Protein AF-A0A0A0V4Y1-F1 (afdb_monomer)

Foldseek 3Di:
DVLVVQLVVLVCCCVPVQQFLVSNLVSVVSNLVSVLVVCCVPPVVVSVVSVVVNVVVSVVSVVVQVVCCVVQVDGGPVSVD

Solvent-accessible surface area (backbone atoms only — not comparable to full-atom values): 4409 Å² total; per-residue (Å²): 111,71,50,58,51,47,29,51,53,21,50,50,41,55,77,75,47,69,65,23,57,64,54,41,53,53,26,52,54,48,30,51,52,26,49,40,64,72,32,46,86,83,39,46,73,60,32,54,51,49,52,56,53,49,54,54,50,51,54,53,51,51,54,50,49,55,50,44,32,71,75,64,75,46,53,44,51,78,71,80,111

Structure (mmCIF, N/CA/C/O backbone):
data_AF-A0A0A0V4Y1-F1
#
_entry.id   AF-A0A0A0V4Y1-F1
#
loop_
_atom_site.group_PDB
_atom_site.id
_atom_site.type_symbol
_atom_site.label_atom_id
_atom_site.label_alt_id
_atom_site.label_comp_id
_atom_site.label_asym_id
_atom_site.label_entity_id
_atom_site.label_seq_id
_atom_site.pdbx_PDB_ins_code
_atom_site.Cartn_x
_atom_site.Cartn_y
_atom_site.Cartn_z
_atom_site.occupancy
_atom_site.B_iso_or_equiv
_atom_site.auth_seq_id
_atom_site.auth_comp_id
_atom_site.auth_asym_id
_atom_site.auth_atom_id
_atom_site.pdbx_PDB_model_num
ATOM 1 N N . MET A 1 1 ? 16.535 7.082 -4.428 1.00 65.69 1 MET A N 1
ATOM 2 C CA . MET A 1 1 ? 16.698 7.231 -2.957 1.00 65.69 1 MET A CA 1
ATOM 3 C C . MET A 1 1 ? 15.397 7.623 -2.263 1.00 65.69 1 MET A C 1
ATOM 5 O O . MET A 1 1 ? 15.032 6.945 -1.315 1.00 65.69 1 MET A O 1
ATOM 9 N N . VAL A 1 2 ? 14.680 8.657 -2.724 1.00 76.94 2 VAL A N 1
ATOM 10 C CA . VAL A 1 2 ? 13.414 9.109 -2.104 1.00 76.94 2 VAL A CA 1
ATOM 11 C C . VAL A 1 2 ? 12.345 8.007 -2.062 1.00 76.94 2 VAL A C 1
ATOM 13 O O . VAL A 1 2 ? 11.726 7.795 -1.029 1.00 76.94 2 VAL A O 1
ATOM 16 N N . GLU A 1 3 ? 12.185 7.241 -3.139 1.00 73.31 3 GLU A N 1
ATOM 17 C CA . GLU A 1 3 ? 11.162 6.184 -3.250 1.00 73.31 3 GLU A CA 1
ATOM 18 C C . GLU A 1 3 ? 11.388 5.035 -2.256 1.00 73.31 3 GLU A C 1
ATOM 20 O O . GLU A 1 3 ? 10.453 4.544 -1.631 1.00 73.31 3 GLU A O 1
ATOM 25 N N . VAL A 1 4 ? 12.655 4.675 -2.026 1.00 76.38 4 VAL A N 1
ATOM 26 C CA . VAL A 1 4 ? 13.052 3.669 -1.029 1.00 76.38 4 VAL A CA 1
ATOM 27 C C . VAL A 1 4 ? 12.772 4.169 0.391 1.00 76.38 4 VAL A C 1
ATOM 29 O O . VAL A 1 4 ? 12.314 3.401 1.232 1.00 76.38 4 VAL A O 1
ATOM 32 N N . LEU A 1 5 ? 12.988 5.461 0.663 1.00 78.69 5 LEU A N 1
ATOM 33 C CA . LEU A 1 5 ? 12.649 6.058 1.959 1.00 78.69 5 LEU A CA 1
ATOM 34 C C . LEU A 1 5 ? 11.134 6.064 2.201 1.00 78.69 5 LEU A C 1
ATOM 36 O O . LEU A 1 5 ? 10.702 5.752 3.309 1.00 78.69 5 LEU A O 1
ATOM 40 N N . VAL A 1 6 ? 10.328 6.361 1.175 1.00 78.81 6 VAL A N 1
ATOM 41 C CA . VAL A 1 6 ? 8.858 6.294 1.255 1.00 78.81 6 VAL A CA 1
ATOM 42 C C . VAL A 1 6 ? 8.392 4.855 1.487 1.00 78.81 6 VAL A C 1
ATOM 44 O O . VAL A 1 6 ? 7.526 4.631 2.331 1.00 78.81 6 VAL A O 1
ATOM 47 N N . PHE A 1 7 ? 9.008 3.878 0.818 1.00 79.38 7 PHE A N 1
ATOM 48 C CA . PHE A 1 7 ? 8.723 2.460 1.031 1.00 79.38 7 PHE A CA 1
ATOM 49 C C . PHE A 1 7 ? 9.026 2.024 2.472 1.00 79.38 7 PHE A C 1
ATOM 51 O O . PHE A 1 7 ? 8.158 1.467 3.142 1.00 79.38 7 PHE A O 1
ATOM 58 N N . ILE A 1 8 ? 10.219 2.340 2.990 1.00 80.38 8 ILE A N 1
ATOM 59 C CA . ILE A 1 8 ? 10.615 2.010 4.368 1.00 80.38 8 ILE A CA 1
ATOM 60 C C . ILE A 1 8 ? 9.692 2.703 5.381 1.00 80.38 8 ILE A C 1
ATOM 62 O O . ILE A 1 8 ? 9.239 2.070 6.334 1.00 80.38 8 ILE A O 1
ATOM 66 N N . ALA A 1 9 ? 9.357 3.978 5.169 1.00 77.50 9 ALA A N 1
ATOM 67 C CA . ALA A 1 9 ? 8.445 4.714 6.041 1.00 77.50 9 ALA A CA 1
ATOM 68 C C . ALA A 1 9 ? 7.021 4.128 6.035 1.00 77.50 9 ALA A C 1
ATOM 70 O O . ALA A 1 9 ? 6.393 4.031 7.093 1.00 77.50 9 ALA A O 1
ATOM 71 N N . GLY A 1 10 ? 6.520 3.714 4.866 1.00 72.12 10 GLY A N 1
ATOM 72 C CA . GLY A 1 10 ? 5.246 3.008 4.728 1.00 72.12 10 GLY A CA 1
ATOM 73 C C . GLY A 1 10 ? 5.253 1.680 5.482 1.00 72.12 10 GLY A C 1
ATOM 74 O O . GLY A 1 10 ? 4.345 1.413 6.266 1.00 72.12 10 GLY A O 1
ATOM 75 N N . LEU A 1 11 ? 6.325 0.902 5.337 1.00 75.56 11 LEU A N 1
ATOM 76 C CA . LEU A 1 11 ? 6.481 -0.408 5.969 1.00 75.56 11 LEU A CA 1
ATOM 77 C C . LEU A 1 11 ? 6.563 -0.305 7.501 1.00 75.56 11 LEU A C 1
ATOM 79 O O . LEU A 1 11 ? 5.877 -1.040 8.207 1.00 75.56 11 LEU A O 1
ATOM 83 N N . ILE A 1 12 ? 7.307 0.671 8.032 1.00 78.25 12 ILE A N 1
ATOM 84 C CA . ILE A 1 12 ? 7.354 0.948 9.478 1.00 78.25 12 ILE A CA 1
ATOM 85 C C . ILE A 1 12 ? 5.964 1.336 10.006 1.00 78.25 12 ILE A C 1
ATOM 87 O O . ILE A 1 12 ? 5.566 0.885 11.081 1.00 78.25 12 ILE A O 1
ATOM 91 N N . LYS A 1 13 ? 5.197 2.137 9.251 1.00 73.00 13 LYS A N 1
ATOM 92 C CA . LYS A 1 13 ? 3.824 2.509 9.624 1.00 73.00 13 LYS A CA 1
ATOM 93 C C . LYS A 1 13 ? 2.870 1.317 9.650 1.00 73.00 13 LYS A C 1
ATOM 95 O O . LYS A 1 13 ? 2.056 1.254 10.566 1.00 73.00 13 LYS A O 1
ATOM 100 N N . VAL A 1 14 ? 2.979 0.385 8.703 1.00 72.75 14 VAL A N 1
ATOM 101 C CA . VAL A 1 14 ? 2.173 -0.849 8.700 1.00 72.75 14 VAL A CA 1
ATOM 102 C C . VAL A 1 14 ? 2.476 -1.693 9.942 1.00 72.75 14 VAL A C 1
ATOM 104 O O . VAL A 1 14 ? 1.555 -2.178 10.591 1.00 72.75 14 VAL A O 1
ATOM 107 N N . VAL A 1 15 ? 3.757 -1.836 10.300 1.00 67.31 15 VAL A N 1
ATOM 108 C CA . VAL A 1 15 ? 4.195 -2.729 11.387 1.00 67.31 15 VAL A CA 1
ATOM 109 C C . VAL A 1 15 ? 3.927 -2.144 12.781 1.00 67.31 15 VAL A C 1
ATOM 111 O O . VAL A 1 15 ? 3.502 -2.873 13.671 1.00 67.31 15 VAL A O 1
ATOM 114 N N . PHE A 1 16 ? 4.146 -0.841 12.990 1.00 63.69 16 PHE A N 1
ATOM 115 C CA . PHE A 1 16 ? 4.081 -0.216 14.324 1.00 63.69 16 PHE A CA 1
ATOM 116 C C . PHE A 1 16 ? 2.905 0.759 14.521 1.00 63.69 16 PHE A C 1
ATOM 118 O O . PHE A 1 16 ? 2.632 1.180 15.644 1.00 63.69 16 PHE A O 1
ATOM 125 N N . GLY A 1 17 ? 2.210 1.158 13.452 1.00 62.09 17 GLY A N 1
ATOM 126 C CA . GLY A 1 17 ? 1.263 2.281 13.435 1.00 62.09 17 GLY A CA 1
ATOM 127 C C . GLY A 1 17 ? -0.221 1.909 13.400 1.00 62.09 17 GLY A C 1
ATOM 128 O O . GLY A 1 17 ? -1.025 2.723 12.944 1.00 62.09 17 GLY A O 1
ATOM 129 N N . LEU A 1 18 ? -0.597 0.716 13.873 1.00 61.97 18 LEU A N 1
ATOM 130 C CA . LEU A 1 18 ? -1.966 0.173 13.881 1.00 61.97 18 LEU A CA 1
ATOM 131 C C . LEU A 1 18 ? -2.909 0.907 14.861 1.00 61.97 18 LEU A C 1
ATOM 133 O O . LEU A 1 18 ? -3.443 0.327 15.801 1.00 61.97 18 LEU A O 1
ATOM 137 N N . LYS A 1 19 ? -3.132 2.211 14.666 1.00 66.81 19 LYS A N 1
ATOM 138 C CA . LYS A 1 19 ? -4.135 2.976 15.432 1.00 66.81 19 LYS A CA 1
ATOM 139 C C . LYS A 1 19 ? -5.561 2.748 14.918 1.00 66.81 19 LYS A C 1
ATOM 141 O O . LYS A 1 19 ? -6.506 2.828 15.698 1.00 66.81 19 LYS A O 1
ATOM 146 N N . GLY A 1 20 ? -5.709 2.443 13.632 1.00 72.06 20 GLY A N 1
ATOM 147 C CA . GLY A 1 20 ? -6.998 2.226 12.982 1.00 72.06 20 GLY A CA 1
ATOM 148 C C . GLY A 1 20 ? -6.842 1.524 11.636 1.00 72.06 20 GLY A C 1
ATOM 149 O O . GLY A 1 20 ? -5.782 1.596 11.008 1.00 72.06 20 GLY A O 1
ATOM 150 N N . VAL A 1 21 ? -7.902 0.853 11.191 1.00 75.75 21 VAL A N 1
ATOM 151 C CA . VAL A 1 21 ? -7.940 0.110 9.917 1.00 75.75 21 VAL A CA 1
ATOM 152 C C . VAL A 1 21 ? -7.737 1.052 8.724 1.00 75.75 21 VAL A C 1
ATOM 154 O O . VAL A 1 21 ? -7.062 0.701 7.759 1.00 75.75 21 VAL A O 1
ATOM 157 N N . VAL A 1 22 ? -8.230 2.291 8.831 1.00 79.00 22 VAL A N 1
ATOM 158 C CA . VAL A 1 22 ? -8.034 3.359 7.835 1.00 79.00 22 VAL A CA 1
ATOM 159 C C . VAL A 1 22 ? -6.546 3.664 7.642 1.00 79.00 22 VAL A C 1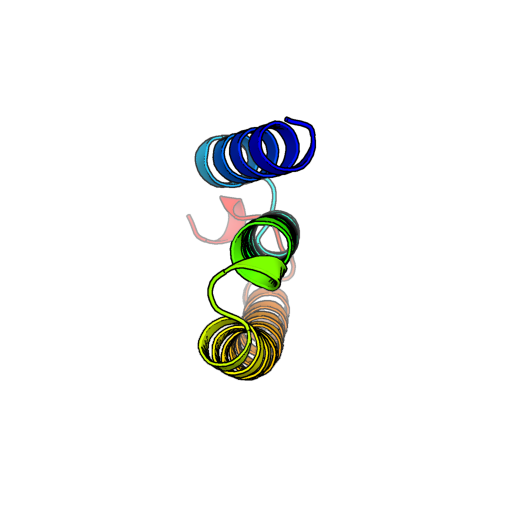
ATOM 161 O O . VAL A 1 22 ? -6.064 3.762 6.516 1.00 79.00 22 VAL A O 1
ATOM 164 N N . VAL A 1 23 ? -5.798 3.796 8.744 1.00 78.75 23 VAL A N 1
ATOM 165 C CA . VAL A 1 23 ? -4.363 4.122 8.708 1.00 78.75 23 VAL A CA 1
ATOM 166 C C . VAL A 1 23 ? -3.580 3.004 8.028 1.00 78.75 23 VAL A C 1
ATOM 168 O O . VAL A 1 23 ? -2.670 3.290 7.250 1.00 78.75 23 VAL A O 1
ATOM 171 N N . LEU A 1 24 ? -3.970 1.749 8.269 1.00 79.81 24 LEU A N 1
ATOM 172 C CA . LEU A 1 24 ? -3.365 0.589 7.624 1.00 79.81 24 LEU A CA 1
ATOM 173 C C . LEU A 1 24 ? -3.630 0.575 6.113 1.00 79.81 24 LEU A C 1
ATOM 175 O O . LEU A 1 24 ? -2.690 0.417 5.336 1.00 79.81 24 LEU A O 1
ATOM 179 N N . LEU A 1 25 ? -4.871 0.819 5.687 1.00 82.44 25 LEU A N 1
ATOM 180 C CA . LEU A 1 25 ? -5.221 0.911 4.266 1.00 82.44 25 LEU A CA 1
ATOM 181 C C . LEU A 1 25 ? -4.423 2.005 3.556 1.00 82.44 25 LEU A C 1
ATOM 183 O O . LEU A 1 25 ? -3.793 1.741 2.538 1.00 82.44 25 LEU A O 1
ATOM 187 N N . ILE A 1 26 ? -4.342 3.198 4.146 1.00 83.38 26 ILE A N 1
ATOM 188 C CA . ILE A 1 26 ? -3.558 4.307 3.586 1.00 83.38 26 ILE A CA 1
ATOM 189 C C . ILE A 1 26 ? -2.071 3.944 3.488 1.00 83.38 26 ILE A C 1
ATOM 191 O O . ILE A 1 26 ? -1.422 4.267 2.495 1.00 83.38 26 ILE A O 1
ATOM 195 N N . SER A 1 27 ? -1.512 3.272 4.500 1.00 81.69 27 SER A N 1
ATOM 196 C CA . SER A 1 27 ? -0.106 2.857 4.463 1.00 81.69 27 SER A CA 1
ATOM 197 C C . SER A 1 27 ? 0.189 1.803 3.396 1.00 81.69 27 SER A C 1
ATOM 199 O O . SER A 1 27 ? 1.257 1.860 2.790 1.00 81.69 27 SER A O 1
ATOM 201 N N . MET A 1 28 ? -0.757 0.899 3.119 1.00 81.81 28 MET A N 1
ATOM 202 C CA . MET A 1 28 ? -0.630 -0.094 2.049 1.00 81.81 28 MET A CA 1
ATOM 203 C C . MET A 1 28 ? -0.658 0.566 0.667 1.00 81.81 28 MET A C 1
ATOM 205 O O . MET A 1 28 ? 0.186 0.263 -0.170 1.00 81.81 28 MET A O 1
ATOM 209 N N . GLU A 1 29 ? -1.553 1.531 0.446 1.00 84.69 29 GLU A N 1
ATOM 210 C CA . GLU A 1 29 ? -1.609 2.279 -0.818 1.00 84.69 29 GLU A CA 1
ATOM 211 C C . GLU A 1 29 ? -0.318 3.086 -1.056 1.00 84.69 29 GLU A C 1
ATOM 213 O O . GLU A 1 29 ? 0.211 3.114 -2.167 1.00 84.69 29 GLU A O 1
ATOM 218 N N . LEU A 1 30 ? 0.242 3.692 -0.001 1.00 82.75 30 LEU A N 1
ATOM 219 C CA . LEU A 1 30 ? 1.533 4.396 -0.042 1.00 82.75 30 LEU A CA 1
ATOM 220 C C . LEU A 1 30 ? 2.696 3.466 -0.406 1.00 82.75 30 LEU A C 1
ATOM 222 O O . LEU A 1 30 ? 3.579 3.849 -1.177 1.00 82.75 30 LEU A O 1
ATOM 226 N N . LEU A 1 31 ? 2.693 2.249 0.140 1.00 85.19 31 LEU A N 1
ATOM 227 C CA . LEU A 1 31 ? 3.69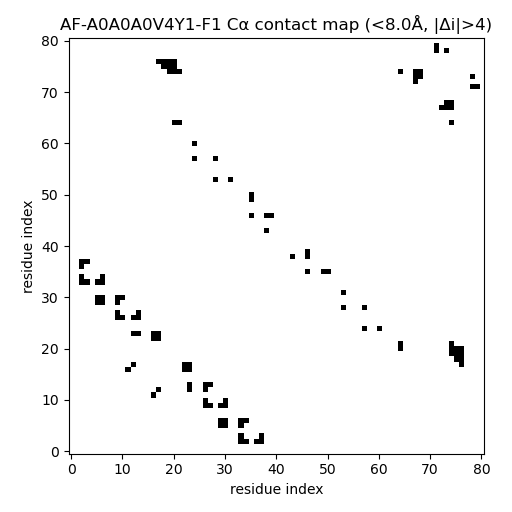1 1.228 -0.161 1.00 85.19 31 LEU A CA 1
ATOM 228 C C . LEU A 1 31 ? 3.621 0.808 -1.635 1.00 85.19 31 LEU A C 1
ATOM 230 O O . LEU A 1 31 ? 4.646 0.725 -2.312 1.00 85.19 31 LEU A O 1
ATOM 234 N N . SER A 1 32 ? 2.408 0.606 -2.145 1.00 85.25 32 SER A N 1
ATOM 235 C CA . SER A 1 32 ? 2.168 0.230 -3.535 1.00 85.25 32 SER A CA 1
ATOM 236 C C . SER A 1 32 ? 2.526 1.337 -4.516 1.00 85.25 32 SER A C 1
ATOM 238 O O . SER A 1 32 ? 3.123 1.054 -5.553 1.00 85.25 32 SER A O 1
ATOM 240 N N . LEU A 1 33 ? 2.255 2.598 -4.173 1.00 83.69 33 LEU A N 1
ATOM 241 C CA . LEU A 1 33 ? 2.698 3.748 -4.959 1.00 83.69 33 LEU A CA 1
ATOM 242 C C . LEU A 1 33 ? 4.231 3.797 -5.054 1.00 83.69 33 LEU A C 1
ATOM 244 O O . LEU A 1 33 ? 4.774 3.961 -6.144 1.00 83.69 33 LEU A O 1
ATOM 248 N N . ALA A 1 34 ? 4.934 3.594 -3.933 1.00 85.25 34 ALA A N 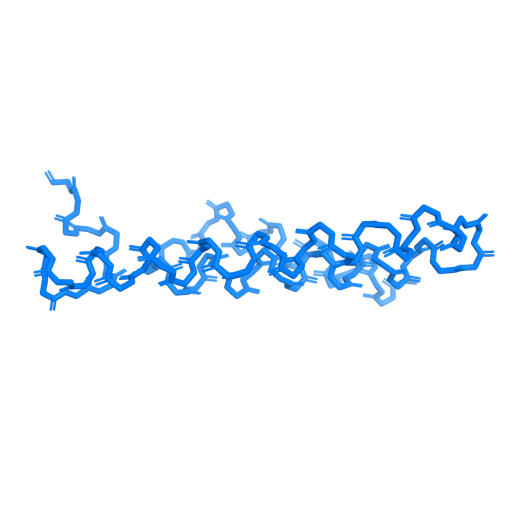1
ATOM 249 C CA . ALA A 1 34 ? 6.395 3.555 -3.916 1.00 85.25 34 ALA A CA 1
ATOM 250 C C . ALA A 1 34 ? 6.954 2.412 -4.785 1.00 85.25 34 ALA A C 1
ATOM 252 O O . ALA A 1 34 ? 7.949 2.601 -5.482 1.00 85.25 34 ALA A O 1
ATOM 253 N N . LEU A 1 35 ? 6.291 1.250 -4.794 1.00 82.69 35 LEU A N 1
ATOM 254 C CA . LEU A 1 35 ? 6.657 0.111 -5.641 1.00 82.69 35 LEU A CA 1
ATOM 255 C C . LEU A 1 35 ? 6.469 0.402 -7.134 1.00 82.69 35 LEU A C 1
ATOM 257 O O . LEU A 1 35 ? 7.355 0.110 -7.933 1.00 82.69 35 LEU A O 1
ATOM 261 N N . VAL A 1 36 ? 5.336 1.004 -7.508 1.00 86.06 36 VAL A N 1
ATOM 262 C CA . VAL A 1 36 ? 5.040 1.398 -8.896 1.00 86.06 36 VAL A CA 1
ATOM 263 C C . VAL A 1 36 ? 6.085 2.383 -9.402 1.00 86.06 36 VAL A C 1
ATOM 265 O O . VAL A 1 36 ? 6.612 2.198 -10.495 1.00 86.06 36 VAL A O 1
ATOM 268 N N . CYS A 1 37 ? 6.418 3.380 -8.585 1.00 83.31 37 CYS A N 1
ATOM 269 C CA . CYS A 1 37 ? 7.454 4.372 -8.843 1.00 83.31 37 CYS A CA 1
ATOM 270 C C . 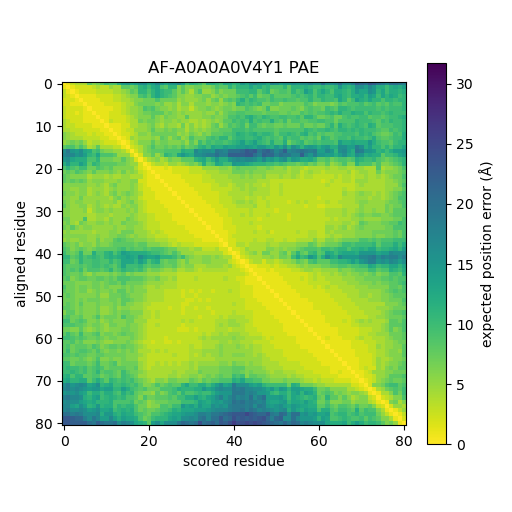CYS A 1 37 ? 8.834 3.730 -9.090 1.00 83.31 37 CYS A C 1
ATOM 272 O O . CYS A 1 37 ? 9.449 3.983 -10.126 1.00 83.31 37 CYS A O 1
ATOM 274 N N . LEU A 1 38 ? 9.257 2.795 -8.229 1.00 82.75 38 LEU A N 1
ATOM 275 C CA . LEU A 1 38 ? 10.516 2.053 -8.391 1.00 82.75 38 LEU A CA 1
ATOM 276 C C . LEU A 1 38 ? 10.534 1.157 -9.643 1.00 82.75 38 LEU A C 1
ATOM 278 O O . LEU A 1 38 ? 11.564 1.027 -10.307 1.00 82.75 38 LEU A O 1
ATOM 282 N N . CYS A 1 39 ? 9.412 0.512 -9.968 1.00 81.44 39 CYS A N 1
ATOM 283 C CA . CYS A 1 39 ? 9.325 -0.454 -11.067 1.00 81.44 39 CYS A CA 1
ATOM 284 C C . CYS A 1 39 ? 8.952 0.165 -12.424 1.00 81.44 39 CYS A C 1
ATOM 286 O O . CYS A 1 39 ? 9.032 -0.535 -13.438 1.00 81.44 39 CYS A O 1
ATOM 288 N N . TRP A 1 40 ? 8.579 1.449 -12.472 1.00 79.75 40 TRP A N 1
ATOM 289 C CA . TRP A 1 40 ? 8.067 2.113 -13.677 1.00 79.75 40 TRP A CA 1
ATOM 290 C C . TRP A 1 40 ? 9.043 2.056 -14.859 1.00 79.75 40 TRP A C 1
ATOM 292 O O . TRP A 1 40 ? 8.628 1.806 -15.988 1.00 79.75 40 TRP A O 1
ATOM 302 N N . GLY A 1 41 ? 10.341 2.251 -14.598 1.00 77.44 41 GLY A N 1
ATOM 303 C CA . GLY A 1 41 ? 11.374 2.297 -15.639 1.00 77.44 41 GLY A CA 1
ATOM 304 C C . GLY A 1 41 ? 11.828 0.930 -16.162 1.00 77.44 41 GLY A C 1
ATOM 305 O O . GLY A 1 41 ? 12.215 0.826 -17.322 1.00 77.44 41 GLY A O 1
ATOM 306 N N . CYS A 1 42 ? 11.776 -0.120 -15.337 1.00 78.25 42 CYS A N 1
ATOM 307 C CA . CYS A 1 42 ? 12.342 -1.433 -15.680 1.00 78.25 42 CYS A CA 1
ATOM 308 C C . CYS A 1 42 ? 11.284 -2.458 -16.112 1.00 78.25 42 CYS A C 1
ATOM 310 O O . CYS A 1 42 ? 11.567 -3.324 -16.934 1.00 78.25 42 CYS A O 1
ATOM 312 N N . TYR A 1 43 ? 10.069 -2.375 -15.561 1.00 81.88 43 TYR A N 1
ATOM 313 C CA . TYR A 1 43 ? 9.031 -3.397 -15.717 1.00 81.88 43 TYR A CA 1
ATOM 314 C C . TYR A 1 43 ? 7.657 -2.765 -15.955 1.00 81.88 43 TYR A C 1
ATOM 316 O O . TYR A 1 43 ? 6.705 -3.011 -15.215 1.00 81.88 43 TYR A O 1
ATOM 324 N N . TRP A 1 44 ? 7.541 -1.950 -17.006 1.00 80.75 44 TRP A N 1
ATOM 325 C CA . TRP A 1 44 ? 6.344 -1.145 -17.266 1.00 80.75 44 TRP A CA 1
ATOM 326 C C . TRP A 1 44 ? 5.050 -1.971 -17.368 1.00 80.75 44 TRP A C 1
ATOM 328 O O . TRP A 1 44 ? 4.077 -1.673 -16.681 1.00 80.75 44 TRP A O 1
ATOM 338 N N . VAL A 1 45 ? 5.053 -3.066 -18.139 1.00 86.38 45 VAL A N 1
ATOM 339 C CA . VAL A 1 45 ? 3.869 -3.934 -18.315 1.00 86.38 45 VAL A CA 1
ATOM 340 C C . VAL A 1 45 ? 3.405 -4.537 -16.984 1.00 86.38 45 VAL A C 1
ATOM 342 O O . VAL A 1 45 ? 2.215 -4.518 -16.670 1.00 86.38 45 VAL A O 1
ATOM 345 N N . TYR A 1 46 ? 4.344 -5.022 -16.168 1.00 84.75 46 TYR A N 1
ATOM 346 C CA . TYR A 1 46 ? 4.033 -5.583 -14.852 1.00 84.75 46 TYR A CA 1
ATOM 347 C C . TYR A 1 46 ? 3.584 -4.507 -13.858 1.00 84.75 46 TYR A C 1
ATOM 349 O O . TYR A 1 46 ? 2.702 -4.768 -13.047 1.00 84.75 46 TYR A O 1
ATOM 357 N N . SER A 1 47 ? 4.135 -3.294 -13.948 1.00 83.94 47 SER A N 1
ATOM 358 C CA . SER A 1 47 ? 3.739 -2.157 -13.111 1.00 83.94 47 SER A CA 1
ATOM 359 C C . SER A 1 47 ? 2.298 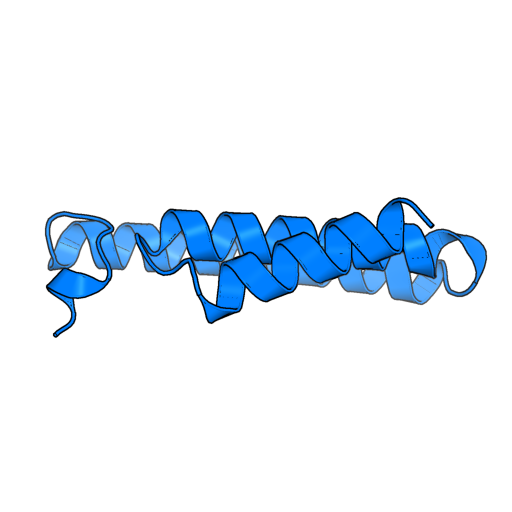-1.717 -13.398 1.00 83.94 47 SER A C 1
ATOM 361 O O . SER A 1 47 ? 1.522 -1.487 -12.472 1.00 83.94 47 SER A O 1
ATOM 363 N N . VAL A 1 48 ? 1.889 -1.698 -14.673 1.00 86.75 48 VAL A N 1
ATOM 364 C CA . VAL A 1 48 ? 0.498 -1.414 -15.070 1.00 86.75 48 VAL A CA 1
ATOM 365 C C . VAL A 1 48 ? -0.456 -2.506 -14.577 1.00 86.75 48 VAL A C 1
ATOM 367 O O . VAL A 1 48 ? -1.528 -2.197 -14.055 1.00 86.75 48 VAL A O 1
ATOM 370 N N . TRP A 1 49 ? -0.068 -3.779 -14.687 1.00 89.62 49 TRP A N 1
ATOM 371 C CA . TRP A 1 49 ? -0.879 -4.885 -14.169 1.00 89.62 49 TRP A CA 1
ATOM 372 C C . TRP A 1 49 ? -1.021 -4.824 -12.642 1.00 89.62 49 TRP A C 1
ATOM 374 O O . TRP A 1 49 ? -2.123 -4.959 -12.112 1.00 89.62 49 TRP A O 1
ATOM 384 N N . PHE A 1 50 ? 0.073 -4.530 -11.938 1.00 86.00 50 PHE A N 1
ATOM 385 C CA . PHE A 1 50 ? 0.077 -4.323 -10.493 1.00 86.00 50 PHE A CA 1
ATOM 386 C C . PHE A 1 50 ? -0.832 -3.157 -10.077 1.00 86.00 50 PHE A C 1
ATOM 388 O O . PHE A 1 50 ? -1.623 -3.309 -9.150 1.00 86.00 50 PHE A O 1
ATOM 395 N N . LEU A 1 51 ? -0.806 -2.031 -10.802 1.00 87.69 51 LEU A N 1
ATOM 396 C CA . LEU A 1 51 ? -1.735 -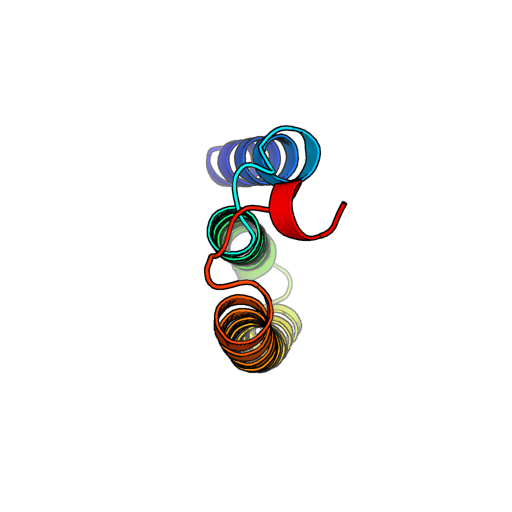0.911 -10.601 1.00 87.69 51 LEU A CA 1
ATOM 397 C C . LEU A 1 51 ? -3.199 -1.352 -10.700 1.00 87.69 51 LEU A C 1
ATOM 399 O O . LEU A 1 51 ? -4.012 -0.983 -9.855 1.00 87.69 51 LEU A O 1
ATOM 403 N N . MET A 1 52 ? -3.529 -2.174 -11.699 1.00 89.69 52 MET A N 1
ATOM 404 C CA . MET A 1 52 ? -4.882 -2.705 -11.880 1.00 89.69 52 MET A CA 1
ATOM 405 C C . MET A 1 52 ? -5.334 -3.542 -10.675 1.00 89.69 52 MET A C 1
ATOM 407 O O . MET A 1 52 ? -6.446 -3.363 -10.179 1.00 89.69 52 MET A O 1
ATOM 411 N N . VAL A 1 53 ? -4.461 -4.417 -10.167 1.00 90.50 53 VAL A N 1
ATOM 412 C CA . VAL A 1 53 ? -4.736 -5.241 -8.978 1.00 90.50 53 VAL A CA 1
ATOM 413 C C . VAL A 1 53 ? -4.876 -4.377 -7.722 1.00 90.50 53 VAL A C 1
ATOM 415 O O . VAL A 1 53 ? -5.764 -4.624 -6.905 1.00 90.50 53 VAL A O 1
ATOM 418 N N . MET A 1 54 ? -4.057 -3.333 -7.583 1.00 87.25 54 MET A N 1
ATOM 419 C CA . MET A 1 54 ? -4.122 -2.410 -6.450 1.00 87.25 54 MET A CA 1
ATOM 420 C C . MET A 1 54 ? -5.449 -1.657 -6.379 1.00 87.25 54 MET A C 1
ATOM 422 O O . MET A 1 54 ? -6.001 -1.514 -5.292 1.00 87.25 54 MET A O 1
ATOM 426 N N . VAL A 1 55 ? -6.024 -1.260 -7.519 1.00 89.50 55 VAL A N 1
ATOM 427 C CA . VAL A 1 55 ? -7.366 -0.653 -7.542 1.00 89.50 55 VAL A CA 1
ATOM 428 C C . VAL A 1 55 ? -8.411 -1.614 -6.973 1.00 89.50 55 VAL A C 1
ATOM 430 O O . VAL A 1 55 ? -9.223 -1.219 -6.137 1.00 89.50 55 VAL A O 1
ATOM 433 N N . VAL A 1 56 ? -8.372 -2.889 -7.371 1.00 91.69 56 VAL A N 1
ATOM 434 C CA . VAL A 1 56 ? -9.293 -3.911 -6.846 1.00 91.69 56 VAL A CA 1
ATOM 435 C C . VAL A 1 56 ? -9.090 -4.100 -5.343 1.00 91.69 56 VAL A C 1
ATOM 437 O O . VAL A 1 56 ? -10.062 -4.116 -4.589 1.00 91.69 56 VAL A O 1
ATOM 440 N N . HIS A 1 57 ? -7.837 -4.187 -4.894 1.00 88.81 57 HIS A N 1
ATOM 441 C CA . HIS A 1 57 ? -7.504 -4.300 -3.476 1.00 88.81 57 HIS A CA 1
ATOM 442 C C . HIS A 1 57 ? -8.025 -3.102 -2.663 1.00 88.81 57 HIS A C 1
ATOM 444 O O . HIS A 1 57 ? -8.590 -3.296 -1.590 1.00 88.81 57 HIS A O 1
ATOM 450 N N . SER A 1 58 ? -7.916 -1.881 -3.193 1.00 86.06 58 SER A N 1
ATOM 451 C CA . SER A 1 58 ? -8.408 -0.651 -2.561 1.00 86.06 58 SER A CA 1
ATOM 452 C C . SER A 1 58 ? -9.937 -0.655 -2.409 1.00 86.06 58 SER A C 1
ATOM 454 O O . SER A 1 58 ? -10.465 -0.367 -1.332 1.00 86.06 58 SER A O 1
ATOM 456 N N . VAL A 1 59 ? -10.669 -1.096 -3.442 1.00 91.19 59 VAL A N 1
ATOM 457 C CA . VAL A 1 59 ? -12.135 -1.256 -3.382 1.00 91.19 59 VAL A CA 1
ATOM 458 C C . VAL A 1 59 ? -12.535 -2.290 -2.328 1.00 91.19 59 VAL A C 1
ATOM 460 O O . VAL A 1 59 ? -13.414 -2.028 -1.505 1.00 91.19 59 VAL A O 1
ATOM 463 N N . VAL A 1 60 ? -11.875 -3.451 -2.312 1.00 91.00 60 VAL A N 1
ATOM 464 C CA . VAL A 1 60 ? -12.133 -4.506 -1.318 1.00 91.00 60 VAL A CA 1
ATOM 465 C C . VAL A 1 60 ? -11.817 -4.012 0.095 1.00 91.00 60 VAL A C 1
ATOM 467 O O . VAL A 1 60 ? -12.616 -4.204 1.011 1.00 91.00 60 VAL A O 1
ATOM 470 N N . GLY A 1 61 ? -10.697 -3.313 0.269 1.00 88.12 61 GLY A N 1
ATOM 471 C CA . GLY A 1 61 ? -10.290 -2.711 1.532 1.00 88.12 61 GLY A CA 1
ATOM 472 C C . GLY A 1 61 ? -11.325 -1.734 2.086 1.00 88.12 61 GLY A C 1
ATOM 473 O O . GLY A 1 61 ? -11.680 -1.806 3.263 1.00 88.12 61 GLY A O 1
ATOM 474 N N . MET A 1 62 ? -11.879 -0.875 1.230 1.00 87.38 62 MET A N 1
ATOM 475 C CA . MET A 1 62 ? -12.938 0.064 1.608 1.00 87.38 62 MET A CA 1
ATOM 476 C C . MET A 1 62 ? -14.247 -0.641 1.981 1.00 87.38 62 MET A C 1
ATOM 478 O O . MET A 1 62 ? -14.893 -0.246 2.952 1.00 87.38 62 MET A O 1
ATOM 482 N N . LEU A 1 63 ? -14.631 -1.706 1.268 1.00 89.81 63 LEU A N 1
ATOM 483 C CA . LEU A 1 63 ? -15.811 -2.508 1.616 1.00 89.81 63 LEU A CA 1
ATOM 484 C C . LEU A 1 63 ? -15.668 -3.159 2.997 1.00 89.81 63 LEU A C 1
ATOM 486 O O . LEU A 1 63 ? -16.603 -3.116 3.798 1.00 89.81 63 LEU A O 1
ATOM 490 N N . ILE A 1 64 ? -14.489 -3.711 3.298 1.00 86.50 64 ILE A N 1
ATOM 491 C CA . ILE A 1 64 ? -14.187 -4.281 4.615 1.00 86.50 64 ILE A CA 1
ATOM 492 C C . ILE A 1 64 ? -14.259 -3.190 5.681 1.00 86.50 64 ILE A C 1
ATOM 494 O O . ILE A 1 64 ? -14.897 -3.385 6.708 1.00 86.50 64 ILE A O 1
ATOM 498 N N . LEU A 1 65 ? -13.672 -2.019 5.433 1.00 85.12 65 LEU A N 1
ATOM 499 C CA . LEU A 1 65 ? -13.681 -0.909 6.383 1.00 85.12 65 LEU A CA 1
ATOM 500 C C . LEU A 1 65 ? -15.109 -0.446 6.710 1.00 85.12 65 LEU A C 1
ATOM 502 O O . LEU A 1 65 ? -15.439 -0.263 7.880 1.00 85.12 65 LEU A O 1
ATOM 506 N N . LEU A 1 66 ? -15.985 -0.330 5.708 1.00 85.94 66 LEU A N 1
ATOM 507 C CA . LEU A 1 66 ? -17.403 -0.019 5.921 1.00 85.94 66 LEU A CA 1
ATOM 508 C C . LEU A 1 66 ? -18.107 -1.084 6.766 1.00 85.94 66 LEU A C 1
ATOM 510 O O . LEU A 1 66 ? -18.913 -0.753 7.637 1.00 85.94 66 LEU A O 1
ATOM 514 N N . TRP A 1 67 ? -17.802 -2.357 6.523 1.00 86.00 67 TRP A N 1
ATOM 515 C CA . TRP A 1 67 ? -18.347 -3.461 7.305 1.00 86.00 67 TRP A CA 1
ATOM 516 C C . TRP A 1 67 ? -17.891 -3.370 8.764 1.00 86.00 67 TRP A C 1
ATOM 518 O O . TRP A 1 67 ? -18.710 -3.392 9.676 1.00 86.00 67 TRP A O 1
ATOM 528 N N . VAL A 1 68 ? -16.602 -3.139 8.987 1.00 81.38 68 VAL A N 1
ATOM 529 C CA . VAL A 1 68 ? -15.999 -2.981 10.315 1.00 81.38 68 VAL A CA 1
ATOM 530 C C . VAL A 1 68 ? -16.621 -1.826 11.089 1.00 81.38 68 VAL A C 1
ATOM 532 O O . VAL A 1 68 ? -17.071 -2.020 12.216 1.00 81.38 68 VAL A O 1
ATOM 535 N N . VAL A 1 69 ? -16.721 -0.646 10.475 1.00 83.81 69 VAL A N 1
ATOM 536 C CA . VAL A 1 69 ? -17.328 0.530 11.112 1.00 83.81 69 VAL A CA 1
ATOM 537 C C . VAL A 1 69 ? -18.794 0.268 11.455 1.00 83.81 69 VAL A C 1
ATOM 539 O O . VAL A 1 69 ? -19.266 0.703 12.502 1.00 83.81 69 VAL A O 1
ATOM 542 N N . ARG A 1 70 ? -19.517 -0.490 10.621 1.00 83.44 70 ARG A N 1
ATOM 543 C CA . ARG A 1 70 ? -20.912 -0.856 10.886 1.00 83.44 70 ARG A CA 1
ATOM 544 C C . ARG A 1 70 ? -21.068 -1.829 12.057 1.00 83.44 70 ARG A C 1
ATOM 546 O O . ARG A 1 70 ? -22.046 -1.709 12.787 1.00 83.44 70 ARG A O 1
ATOM 553 N N . TYR A 1 71 ? -20.153 -2.784 12.226 1.00 79.94 71 TYR A N 1
ATOM 554 C CA . TYR A 1 71 ? -20.234 -3.787 13.296 1.00 79.94 71 TYR A CA 1
ATOM 555 C C . TYR A 1 71 ? -19.696 -3.277 14.634 1.00 79.94 71 TYR A C 1
ATOM 557 O O . TYR A 1 71 ? -20.298 -3.535 15.671 1.00 79.94 71 TYR A O 1
ATOM 565 N N . PHE A 1 72 ? -18.585 -2.542 14.611 1.00 77.44 72 PHE A N 1
ATOM 566 C CA . PHE A 1 72 ? -17.861 -2.119 15.812 1.00 77.44 72 PHE A CA 1
ATOM 567 C C . PHE A 1 72 ? -18.086 -0.643 16.177 1.00 77.44 72 PHE A C 1
ATOM 569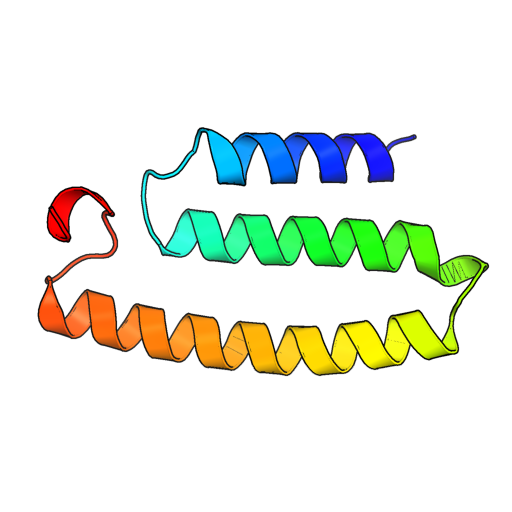 O O . PHE A 1 72 ? -17.611 -0.179 17.210 1.00 77.44 72 PHE A O 1
ATOM 576 N N . GLY A 1 73 ? -18.808 0.118 15.347 1.00 76.88 73 GLY A N 1
ATOM 577 C CA . GLY A 1 73 ? -19.096 1.536 15.587 1.00 76.88 73 GLY A CA 1
ATOM 578 C C . GLY A 1 73 ? -17.885 2.464 15.426 1.00 76.88 73 GLY A C 1
ATOM 579 O O . GLY A 1 73 ? -17.974 3.644 15.762 1.00 76.88 73 GLY A O 1
ATOM 580 N N . GLY A 1 74 ? -16.752 1.963 14.922 1.00 77.56 74 GLY A N 1
ATOM 581 C CA . GLY A 1 74 ? -15.524 2.736 14.739 1.00 77.56 74 GLY A CA 1
ATOM 582 C C . GLY A 1 74 ? -14.447 1.991 13.949 1.00 77.56 74 GLY A C 1
ATOM 583 O O . GLY A 1 74 ? -14.605 0.825 13.601 1.00 77.56 74 GLY A O 1
ATOM 584 N N . ASP A 1 75 ? -13.342 2.680 13.654 1.00 70.88 75 ASP A N 1
ATOM 585 C CA . ASP A 1 75 ? -12.219 2.161 12.859 1.00 70.88 75 ASP A CA 1
ATOM 586 C C . ASP A 1 75 ? -11.019 1.700 13.706 1.00 70.88 75 ASP A C 1
ATOM 588 O O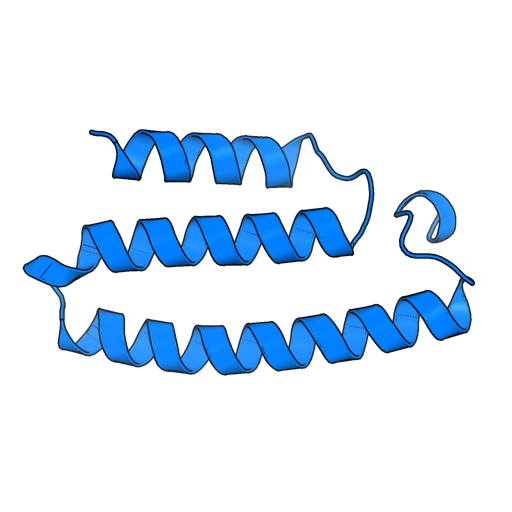 . ASP A 1 75 ? -10.007 1.245 13.163 1.00 70.88 75 ASP A O 1
ATOM 592 N N . LYS A 1 76 ? -11.105 1.832 15.036 1.00 70.69 76 LYS A N 1
ATOM 593 C CA . LYS A 1 76 ? -10.011 1.497 15.953 1.00 70.69 76 LYS A CA 1
ATOM 594 C C . LYS A 1 76 ? -9.809 -0.009 16.026 1.00 70.69 76 LYS A C 1
ATOM 596 O O . LYS A 1 76 ? -10.724 -0.756 16.361 1.00 70.69 76 LYS A O 1
ATOM 601 N N . VAL A 1 77 ? -8.564 -0.434 15.818 1.00 64.44 77 VAL A N 1
ATOM 602 C CA . VAL A 1 77 ? -8.155 -1.847 15.906 1.00 64.44 77 VAL A CA 1
ATOM 603 C C . VAL A 1 77 ? -8.424 -2.423 17.303 1.00 64.44 77 VAL A C 1
ATOM 605 O O . VAL A 1 77 ? -8.761 -3.593 17.425 1.00 64.44 77 VAL A O 1
ATOM 608 N N . SER A 1 78 ? -8.388 -1.587 18.349 1.00 61.09 78 SER A N 1
ATOM 609 C CA . SER A 1 78 ? -8.728 -1.987 19.723 1.00 61.09 78 SER A CA 1
ATOM 610 C C . SER A 1 78 ? -10.171 -2.459 19.902 1.00 61.09 78 SER A C 1
ATOM 612 O O . SER A 1 78 ? -10.476 -3.024 20.938 1.00 61.09 78 SER A O 1
ATOM 614 N N . SER A 1 79 ? -11.066 -2.184 18.948 1.00 58.94 79 SER A N 1
ATOM 615 C CA . SER A 1 79 ? -12.452 -2.645 19.023 1.00 58.94 79 SER A CA 1
ATOM 616 C C . SER A 1 79 ? -12.630 -4.099 18.579 1.00 58.94 79 SER A C 1
ATOM 618 O O . SER A 1 79 ? -13.700 -4.653 18.802 1.00 58.94 79 SER A O 1
ATOM 620 N N . PHE A 1 80 ? -11.620 -4.697 17.937 1.00 58.00 80 PHE A N 1
ATOM 621 C CA . PHE A 1 80 ? -11.635 -6.096 17.494 1.00 58.00 80 P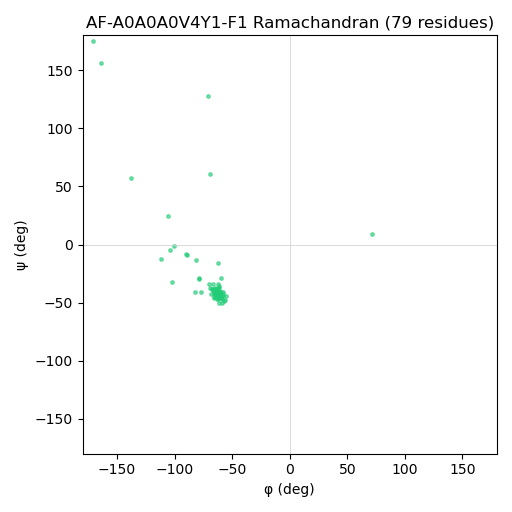HE A CA 1
ATOM 622 C C . PHE A 1 80 ? -11.116 -7.087 18.538 1.00 58.00 80 PHE A C 1
ATOM 624 O O . PHE A 1 80 ? -11.182 -8.293 18.300 1.00 58.00 80 PHE A O 1
ATOM 631 N N . MET A 1 81 ? -10.545 -6.583 19.633 1.00 50.69 81 MET A N 1
ATOM 632 C CA . MET A 1 81 ? -10.012 -7.370 20.744 1.00 50.69 81 MET A CA 1
ATOM 633 C C . MET A 1 81 ? -11.024 -7.387 21.883 1.00 50.69 81 MET A C 1
ATOM 635 O O . MET A 1 81 ? -11.208 -8.476 22.465 1.00 50.69 81 MET A O 1
#

Secondary structure (DSSP, 8-state):
-HHHHHHHHHHHHHHH--S-HHHHHHHHHHHHHHHHHHHTTT-HHHHHHHHHHHHHHHHHHHHHHHHHHHHHSS--GGG--

Mean predicted aligned error: 6.62 Å

Radius of gyration: 14.51 Å; Cα contacts (8 Å, |Δi|>4): 62; chains: 1; bounding box: 38×16×39 Å

Organism: Trichinella pseudospiralis (NCBI:txid6337)

Sequence (81 aa):
MVEVLVFIAGLIKVVFGLKGVVVLLISMELLSLALVCLCWGCYWVYSVWFLMVMVVHSVVGMLILLWVVRYFGGDKVSSFM

pLDDT: mean 79.4, std 8.69, range [50.69, 91.69]

Nearest PDB structures (foldseek):
  6zka-assembly1_K  TM=9.299E-01  e=1.514E-01  Ovis aries
  7v2d-assembly1_k  TM=8.827E-01  e=2.606E-01  Sus scrofa
  7zdp-assembly1_K  TM=8.716E-01  e=2.310E-01  Ovis aries
  7zeb-assembly1_K  TM=8.753E-01  e=2.310E-01  Ovis aries
  8ueu-assembly1_1K  TM=8.494E-01  e=2.940E-01  Sus scrofa